Protein AF-A0A382ICI6-F1 (afdb_monomer)

Secondary structure (DSSP, 8-state):
-EEEE-TTT--EEEE-HHHHHHHHHHHHHHHHHTT-HHHHHHHHHHHHHHTTTHHHHHHHHHHHHHHHHHHHTT-EEEE-

Structure (mmCIF, N/CA/C/O backbone):
data_AF-A0A382ICI6-F1
#
_entry.id   AF-A0A382ICI6-F1
#
loop_
_atom_site.group_PDB
_atom_site.id
_atom_site.type_symbol
_atom_site.label_atom_id
_atom_site.label_alt_id
_atom_site.label_comp_id
_atom_site.label_asym_id
_atom_site.label_entity_id
_atom_site.label_seq_id
_atom_site.pdbx_PDB_ins_code
_atom_site.Cartn_x
_atom_site.Cartn_y
_atom_site.Cartn_z
_atom_site.occupancy
_atom_site.B_iso_or_equiv
_atom_site.auth_seq_id
_atom_site.auth_comp_id
_atom_site.auth_asym_id
_atom_site.auth_atom_id
_atom_site.pdbx_PDB_model_num
ATOM 1 N N . MET A 1 1 ? -11.559 10.227 -0.659 1.00 57.19 1 MET A N 1
ATOM 2 C CA . MET A 1 1 ? -10.549 9.344 -0.024 1.00 57.19 1 MET A CA 1
ATOM 3 C C . MET A 1 1 ? -11.321 8.127 0.436 1.00 57.19 1 MET A C 1
ATOM 5 O O . MET A 1 1 ? -12.450 8.319 0.850 1.00 57.19 1 MET A O 1
ATOM 9 N N . THR A 1 2 ? -10.801 6.908 0.325 1.00 66.56 2 THR A N 1
ATOM 10 C CA . THR A 1 2 ? -11.594 5.728 0.716 1.00 66.56 2 THR A CA 1
ATOM 11 C C . THR A 1 2 ? -11.058 5.231 2.045 1.00 66.56 2 THR A C 1
ATOM 13 O O . THR A 1 2 ? -9.904 4.801 2.106 1.00 66.56 2 THR A O 1
ATOM 16 N N . ALA A 1 3 ? -11.840 5.365 3.116 1.00 72.56 3 ALA A N 1
ATOM 17 C CA . ALA A 1 3 ? -11.474 4.797 4.403 1.00 72.56 3 ALA A CA 1
ATOM 18 C C . ALA A 1 3 ? -12.047 3.384 4.510 1.00 72.56 3 ALA A C 1
ATOM 20 O O . ALA A 1 3 ? -13.179 3.122 4.114 1.00 72.56 3 ALA A O 1
ATOM 21 N N . PHE A 1 4 ? -11.240 2.466 5.021 1.00 73.88 4 PHE A N 1
ATOM 22 C CA . PHE A 1 4 ? -11.645 1.102 5.315 1.00 73.88 4 PHE A CA 1
ATOM 23 C C . PHE A 1 4 ? -11.596 0.935 6.823 1.00 73.88 4 PHE A C 1
ATOM 25 O O . PHE A 1 4 ? -10.573 1.226 7.446 1.00 73.88 4 PHE A O 1
ATOM 32 N N . LYS A 1 5 ? -12.702 0.495 7.413 1.00 75.25 5 LYS A N 1
ATOM 33 C CA . LYS A 1 5 ? -12.783 0.195 8.837 1.00 75.25 5 LYS A CA 1
ATOM 34 C C . LYS A 1 5 ? -12.703 -1.311 9.015 1.00 75.25 5 LYS A C 1
ATOM 36 O O . LYS A 1 5 ? -13.482 -2.055 8.430 1.00 75.25 5 LYS A O 1
ATOM 41 N N . ASN A 1 6 ? -11.759 -1.751 9.834 1.00 73.94 6 ASN A N 1
ATOM 42 C CA . ASN A 1 6 ? -11.685 -3.131 10.266 1.00 73.94 6 ASN A CA 1
ATOM 43 C C . ASN A 1 6 ? -12.819 -3.402 11.273 1.00 73.94 6 ASN A C 1
ATOM 45 O O . ASN A 1 6 ? -12.798 -2.786 12.345 1.00 73.94 6 ASN A O 1
ATOM 49 N N . PRO A 1 7 ? -13.779 -4.299 10.988 1.00 65.69 7 PRO A N 1
ATOM 50 C CA . PRO A 1 7 ? -14.852 -4.619 11.926 1.00 65.69 7 PRO A CA 1
ATOM 51 C C . PRO A 1 7 ? -14.345 -5.344 13.180 1.00 65.69 7 PRO A C 1
ATOM 53 O O . PRO A 1 7 ? -14.966 -5.229 14.229 1.00 65.69 7 PRO A O 1
ATOM 56 N N . GLU A 1 8 ? -13.197 -6.028 13.108 1.00 65.81 8 GLU A N 1
ATOM 57 C CA . GLU A 1 8 ? -12.683 -6.839 14.223 1.00 65.81 8 GLU A CA 1
ATOM 58 C C . GLU A 1 8 ? -11.953 -6.015 15.297 1.00 65.81 8 GLU A C 1
ATOM 60 O O . GLU A 1 8 ? -12.113 -6.265 16.487 1.00 65.81 8 GLU A O 1
ATOM 65 N N . ASN A 1 9 ? -11.178 -4.999 14.895 1.00 68.25 9 ASN A N 1
ATOM 66 C CA . ASN A 1 9 ? -10.393 -4.161 15.821 1.00 68.25 9 ASN A CA 1
ATOM 67 C C . ASN A 1 9 ? -10.837 -2.689 15.858 1.00 68.25 9 ASN A C 1
ATOM 69 O O . ASN A 1 9 ? -10.259 -1.898 16.599 1.00 68.25 9 ASN A O 1
ATOM 73 N N . GLY A 1 10 ? -11.780 -2.274 15.008 1.00 69.88 10 GLY A N 1
ATOM 74 C CA . GLY A 1 10 ? -12.186 -0.870 14.873 1.00 69.88 10 GLY A CA 1
ATOM 75 C C . GLY A 1 10 ? -11.141 0.048 14.221 1.00 69.88 10 GLY A C 1
ATOM 76 O O . GLY A 1 10 ? -11.366 1.254 14.139 1.00 69.88 10 GLY A O 1
ATOM 77 N N . ASN A 1 11 ? -10.017 -0.495 13.740 1.00 76.19 11 ASN A N 1
ATOM 78 C CA . ASN A 1 11 ? -8.965 0.271 13.068 1.00 76.19 11 ASN A CA 1
ATOM 79 C C . ASN A 1 11 ? -9.469 0.864 11.750 1.00 76.19 11 ASN A C 1
ATOM 81 O O . ASN A 1 11 ? -10.038 0.150 10.929 1.00 76.19 11 ASN A O 1
ATOM 85 N N . ILE A 1 12 ? -9.219 2.154 11.532 1.00 75.44 12 ILE A N 1
ATOM 86 C CA . ILE A 1 12 ? -9.598 2.863 10.307 1.00 75.44 12 ILE A CA 1
ATOM 87 C C . ILE A 1 12 ? -8.325 3.134 9.506 1.00 75.44 12 ILE A C 1
ATOM 89 O O . ILE A 1 12 ? -7.461 3.886 9.955 1.00 75.44 12 ILE A O 1
ATOM 93 N N . GLU A 1 13 ? -8.208 2.540 8.319 1.00 76.62 13 GLU A N 1
ATOM 94 C CA . GLU A 1 13 ? -7.131 2.851 7.380 1.00 76.62 13 GLU A CA 1
ATOM 95 C C . GLU A 1 13 ? -7.660 3.637 6.185 1.00 76.62 13 GLU A C 1
ATOM 97 O O . GLU A 1 13 ? -8.554 3.203 5.460 1.00 76.62 13 GLU A O 1
ATOM 102 N N . THR A 1 14 ? -7.077 4.809 5.956 1.00 75.94 14 THR A N 1
ATOM 103 C CA . THR A 1 14 ? -7.484 5.704 4.874 1.00 75.94 14 THR A CA 1
ATOM 104 C C . THR A 1 14 ? -6.576 5.516 3.668 1.00 75.94 14 THR A C 1
ATOM 106 O O . THR A 1 14 ? -5.416 5.928 3.703 1.00 75.94 14 THR A O 1
ATOM 109 N N . ILE A 1 15 ? -7.100 4.962 2.569 1.00 74.75 15 ILE A N 1
ATOM 110 C CA . ILE A 1 15 ? -6.370 4.931 1.298 1.00 74.75 15 ILE A CA 1
ATOM 111 C C . ILE A 1 15 ? -6.391 6.337 0.696 1.00 74.75 15 ILE A C 1
ATOM 113 O O . ILE A 1 15 ? -7.411 6.846 0.214 1.00 74.75 15 ILE A O 1
ATOM 117 N N . THR A 1 16 ? -5.225 6.968 0.698 1.00 76.44 16 THR A N 1
ATOM 118 C CA . THR A 1 16 ? -4.992 8.315 0.186 1.00 76.44 16 THR A CA 1
ATOM 119 C C . THR A 1 16 ? -4.086 8.256 -1.043 1.00 76.44 16 THR A C 1
ATOM 121 O O . THR A 1 16 ? -3.434 7.263 -1.349 1.00 76.44 16 THR A O 1
ATOM 124 N N . ARG A 1 17 ? -3.991 9.363 -1.786 1.00 70.25 17 ARG A N 1
ATOM 125 C CA . ARG A 1 17 ? -2.965 9.516 -2.831 1.00 70.25 17 ARG A CA 1
ATOM 126 C C . ARG A 1 17 ? -1.534 9.415 -2.275 1.00 70.25 17 ARG A C 1
ATOM 128 O O . ARG A 1 17 ? -0.615 9.166 -3.035 1.00 70.25 17 ARG A O 1
ATOM 135 N N . LYS A 1 18 ? -1.340 9.565 -0.961 1.00 73.75 18 LYS A N 1
ATOM 136 C CA . LYS A 1 18 ? -0.046 9.378 -0.288 1.00 73.75 18 LYS A CA 1
ATOM 137 C C . LYS A 1 18 ? 0.462 7.938 -0.397 1.00 73.75 18 LYS A C 1
ATOM 139 O O . LYS A 1 18 ? 1.661 7.754 -0.555 1.00 73.75 18 LYS A O 1
ATOM 144 N N . ASP A 1 19 ? -0.426 6.945 -0.407 1.00 73.56 19 ASP A N 1
ATOM 145 C CA . ASP A 1 19 ? -0.058 5.532 -0.567 1.00 73.56 19 ASP A CA 1
ATOM 146 C C . ASP A 1 19 ? 0.553 5.244 -1.945 1.00 73.56 19 ASP A C 1
ATOM 148 O O . ASP A 1 19 ? 1.433 4.399 -2.067 1.00 73.56 19 ASP A O 1
ATOM 152 N N . PHE A 1 20 ? 0.161 6.013 -2.967 1.00 72.88 20 PHE A N 1
ATOM 153 C CA . PHE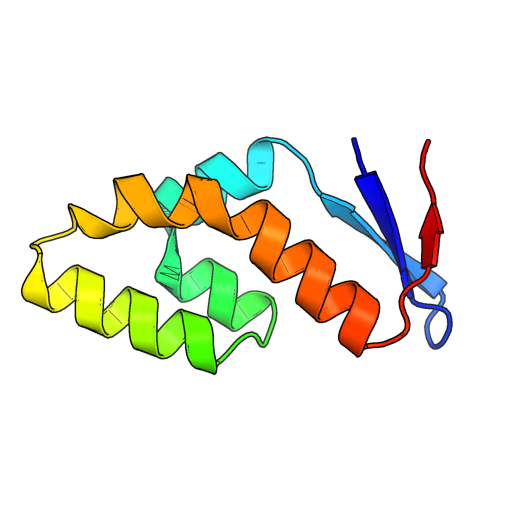 A 1 20 ? 0.795 5.984 -4.287 1.00 72.88 20 PHE A CA 1
ATOM 154 C C . PHE A 1 20 ? 2.260 6.434 -4.205 1.00 72.88 20 PHE A C 1
ATOM 156 O O . PHE A 1 20 ? 3.145 5.721 -4.664 1.00 72.88 20 PHE A O 1
ATOM 163 N N . TYR A 1 21 ? 2.529 7.584 -3.575 1.00 74.25 21 TYR A N 1
ATOM 164 C CA . TYR A 1 21 ? 3.893 8.107 -3.428 1.00 74.25 21 TYR A CA 1
ATOM 165 C C . TYR A 1 21 ? 4.761 7.223 -2.531 1.00 74.25 21 TYR A C 1
ATOM 167 O O . TYR A 1 21 ? 5.926 6.997 -2.838 1.00 74.25 21 TYR A O 1
ATOM 175 N N . TRP A 1 22 ? 4.195 6.675 -1.454 1.00 72.25 22 TRP A N 1
ATOM 176 C CA . TRP A 1 22 ? 4.894 5.727 -0.587 1.00 72.25 22 TRP A CA 1
ATOM 177 C C . TRP A 1 22 ? 5.209 4.409 -1.296 1.00 72.25 22 TRP A C 1
ATOM 179 O O . TRP A 1 22 ? 6.287 3.859 -1.099 1.00 72.25 22 TRP A O 1
ATOM 189 N N . CYS A 1 23 ? 4.313 3.922 -2.154 1.00 74.12 23 CYS A N 1
ATOM 190 C CA . CYS A 1 23 ? 4.575 2.754 -2.988 1.00 74.12 23 CYS A CA 1
ATOM 191 C C . CYS A 1 23 ? 5.601 3.056 -4.100 1.00 74.12 23 CYS A C 1
ATOM 193 O O . CYS A 1 23 ? 6.404 2.196 -4.438 1.00 74.12 23 CYS A O 1
ATOM 195 N N . LEU A 1 24 ? 5.649 4.283 -4.623 1.00 73.69 24 LEU A N 1
ATOM 196 C CA . LEU A 1 24 ? 6.673 4.698 -5.587 1.00 73.69 24 LEU A CA 1
ATOM 197 C C . L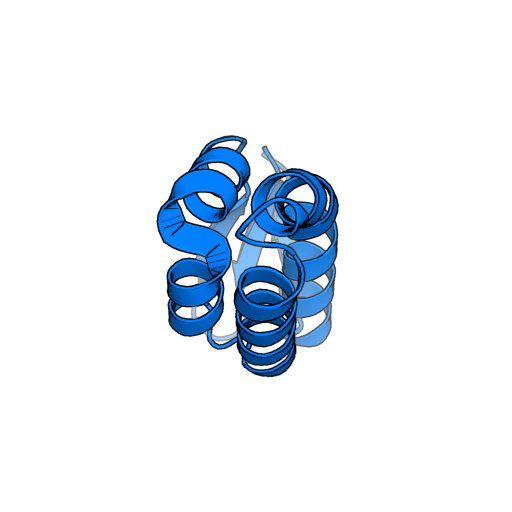EU A 1 24 ? 8.073 4.765 -4.947 1.00 73.69 24 LEU A C 1
ATOM 199 O O . LEU A 1 24 ? 9.034 4.255 -5.514 1.00 73.69 24 LEU A O 1
ATOM 203 N N . LEU A 1 25 ? 8.190 5.379 -3.762 1.00 71.50 25 LEU A N 1
ATOM 204 C CA . LEU A 1 25 ? 9.474 5.585 -3.076 1.00 71.50 25 LEU A CA 1
ATOM 205 C C . LEU A 1 25 ? 9.975 4.329 -2.342 1.00 71.50 25 LEU A C 1
ATOM 207 O O . LEU A 1 25 ? 11.173 4.079 -2.278 1.00 71.50 25 LEU A O 1
ATOM 211 N N . PHE A 1 26 ? 9.055 3.556 -1.760 1.00 70.12 26 PHE A N 1
ATOM 212 C CA . PHE A 1 26 ? 9.337 2.446 -0.844 1.00 70.12 26 PHE A CA 1
ATOM 213 C C . PHE A 1 26 ? 8.573 1.166 -1.220 1.00 70.12 26 PHE A C 1
ATOM 215 O O . PHE A 1 26 ? 8.258 0.372 -0.337 1.00 70.12 26 PHE A O 1
ATOM 222 N N . GLY A 1 27 ? 8.259 0.948 -2.504 1.00 67.25 27 GLY A N 1
ATOM 223 C CA . GLY A 1 27 ? 7.336 -0.089 -3.001 1.00 67.25 27 GLY A CA 1
ATOM 224 C C . GLY A 1 27 ? 7.307 -1.391 -2.212 1.00 67.25 27 GLY A C 1
ATOM 225 O O . GLY A 1 27 ? 6.313 -1.691 -1.554 1.00 67.25 27 GLY A O 1
ATOM 226 N N . PHE A 1 28 ? 8.418 -2.124 -2.199 1.00 71.06 28 PHE A N 1
ATOM 227 C CA . PHE A 1 28 ? 8.541 -3.381 -1.458 1.00 71.06 28 PHE A CA 1
ATOM 228 C C . PHE A 1 28 ? 8.314 -3.235 0.061 1.00 71.06 28 PHE A C 1
ATOM 230 O O . PHE A 1 28 ? 7.525 -3.974 0.653 1.00 71.06 28 PHE A O 1
ATOM 237 N N . LEU A 1 29 ? 8.973 -2.257 0.689 1.00 74.06 29 LEU A N 1
ATOM 238 C CA . LEU A 1 29 ? 8.890 -1.989 2.131 1.00 74.06 29 LEU A CA 1
ATOM 239 C C . LEU A 1 29 ? 7.462 -1.618 2.563 1.00 74.06 29 LEU A C 1
ATOM 241 O O . LEU A 1 29 ? 7.020 -1.985 3.654 1.00 74.06 29 LEU A O 1
ATOM 245 N N . TYR A 1 30 ? 6.720 -0.932 1.693 1.00 74.56 30 TYR A N 1
ATOM 246 C CA . TYR A 1 30 ? 5.332 -0.555 1.925 1.00 74.56 30 TYR A CA 1
ATOM 247 C C . TYR A 1 30 ? 4.402 -1.782 1.962 1.00 74.56 30 TYR A C 1
ATOM 249 O O . TYR A 1 30 ? 3.586 -1.911 2.879 1.00 74.56 30 TYR A O 1
ATOM 257 N N . PHE A 1 31 ? 4.566 -2.734 1.034 1.00 73.44 31 PHE A N 1
ATOM 258 C CA . PHE A 1 31 ? 3.781 -3.977 1.039 1.00 73.44 31 PHE A CA 1
ATOM 259 C C . PHE A 1 31 ? 4.099 -4.879 2.232 1.00 73.44 31 PHE A C 1
ATOM 261 O O . PHE A 1 31 ? 3.178 -5.471 2.803 1.00 73.44 31 PHE A O 1
ATOM 268 N N . ILE A 1 32 ? 5.364 -4.932 2.669 1.00 75.56 32 ILE A N 1
ATOM 269 C CA . ILE A 1 32 ? 5.740 -5.649 3.897 1.00 75.56 32 ILE A CA 1
ATOM 270 C C . ILE A 1 32 ? 5.013 -5.067 5.106 1.00 75.56 32 ILE A C 1
ATOM 272 O O . ILE A 1 32 ? 4.412 -5.820 5.874 1.00 75.56 32 ILE A O 1
ATOM 276 N N . LYS A 1 33 ? 5.009 -3.735 5.268 1.00 74.19 33 LYS A N 1
ATOM 277 C CA . LYS A 1 33 ? 4.317 -3.096 6.398 1.00 74.19 33 LYS A CA 1
ATOM 278 C C . LYS A 1 33 ? 2.821 -3.414 6.434 1.00 74.19 33 LYS A C 1
ATOM 280 O O . LYS A 1 33 ? 2.276 -3.626 7.512 1.00 74.19 33 LYS A O 1
ATOM 285 N N . LYS A 1 34 ? 2.169 -3.517 5.272 1.00 71.12 34 LYS A N 1
ATOM 286 C CA . LYS A 1 34 ? 0.749 -3.906 5.140 1.00 71.12 34 LYS A CA 1
ATOM 287 C C . LYS A 1 34 ? 0.497 -5.419 5.320 1.00 71.12 34 LYS A C 1
ATOM 289 O O . LYS A 1 34 ? -0.655 -5.862 5.282 1.00 71.12 34 LYS A O 1
ATOM 294 N N . LYS A 1 35 ? 1.548 -6.227 5.526 1.00 71.94 35 LYS A N 1
ATOM 295 C CA . LYS A 1 35 ? 1.522 -7.703 5.531 1.00 71.94 35 LYS A CA 1
ATOM 296 C C . LYS A 1 35 ? 1.043 -8.318 4.204 1.00 71.94 35 LYS A C 1
ATOM 298 O O . LYS A 1 35 ? 0.458 -9.397 4.204 1.00 71.94 35 LYS A O 1
ATOM 303 N N . ILE A 1 36 ? 1.283 -7.657 3.070 1.00 77.75 36 ILE A N 1
ATOM 304 C CA . ILE A 1 36 ? 0.917 -8.160 1.735 1.00 77.75 36 ILE A CA 1
ATOM 305 C C . ILE A 1 36 ? 2.154 -8.819 1.106 1.00 77.75 36 ILE A C 1
ATOM 307 O O . ILE A 1 36 ? 2.832 -8.253 0.248 1.00 77.75 36 ILE A O 1
ATOM 311 N N . TRP A 1 37 ? 2.468 -10.032 1.562 1.00 70.12 37 TRP A N 1
ATOM 312 C CA . TRP A 1 37 ? 3.714 -10.736 1.224 1.00 70.12 37 TRP A CA 1
ATOM 313 C C . TRP A 1 37 ? 3.839 -11.120 -0.252 1.00 70.12 37 TRP A C 1
ATOM 315 O O . TRP A 1 37 ? 4.917 -10.992 -0.826 1.00 70.12 37 TRP A O 1
ATOM 325 N N . VAL A 1 38 ? 2.738 -11.532 -0.890 1.00 75.06 38 VAL A N 1
ATOM 326 C CA . VAL A 1 38 ? 2.743 -11.921 -2.313 1.00 75.06 38 VAL A CA 1
ATOM 327 C C . VAL A 1 38 ? 3.185 -10.750 -3.188 1.00 75.06 38 VAL A C 1
ATOM 329 O O . VAL A 1 38 ? 4.055 -10.891 -4.042 1.00 75.06 38 VAL A O 1
ATOM 332 N N . HIS A 1 39 ? 2.628 -9.567 -2.932 1.00 73.00 39 HIS A N 1
ATOM 333 C CA . HIS A 1 39 ? 2.926 -8.378 -3.724 1.00 73.00 39 HIS A CA 1
ATOM 334 C C . HIS A 1 39 ? 4.296 -7.796 -3.373 1.00 73.00 39 HIS A C 1
ATOM 336 O O . HIS A 1 39 ? 4.981 -7.305 -4.261 1.00 73.00 39 HIS A O 1
ATOM 342 N N . ALA A 1 40 ? 4.753 -7.947 -2.126 1.00 75.94 40 ALA A N 1
ATOM 343 C CA . ALA A 1 40 ? 6.120 -7.610 -1.747 1.00 75.94 40 ALA A CA 1
ATOM 344 C C . ALA A 1 40 ? 7.151 -8.419 -2.559 1.00 75.94 40 ALA A C 1
ATOM 346 O O . ALA A 1 40 ? 8.026 -7.834 -3.192 1.00 75.94 40 ALA A O 1
ATOM 347 N N . ILE A 1 41 ? 7.020 -9.749 -2.614 1.00 77.81 41 ILE A N 1
ATOM 348 C CA . ILE A 1 41 ? 7.958 -10.611 -3.354 1.00 77.81 41 ILE A CA 1
ATOM 349 C C . ILE A 1 41 ? 7.921 -10.298 -4.854 1.00 77.81 41 ILE A C 1
ATOM 351 O O . ILE A 1 41 ? 8.971 -10.161 -5.478 1.00 77.81 41 ILE A O 1
ATOM 355 N N . VAL A 1 42 ? 6.724 -10.115 -5.424 1.00 78.31 42 VAL A N 1
ATOM 356 C CA . VAL A 1 42 ? 6.565 -9.748 -6.838 1.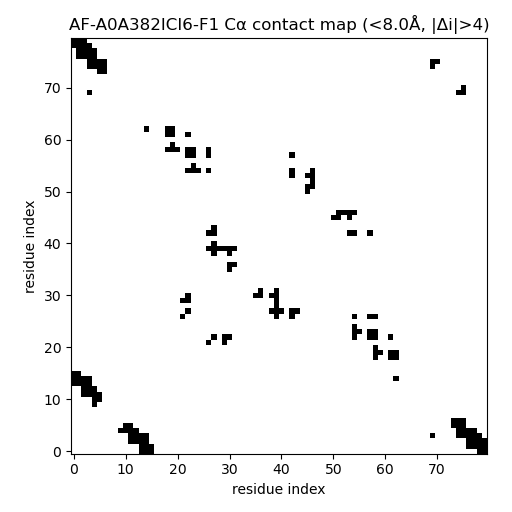00 78.31 42 VAL A CA 1
ATOM 357 C C . VAL A 1 42 ? 7.189 -8.382 -7.126 1.00 78.31 42 VAL A C 1
ATOM 359 O O . VAL A 1 42 ? 7.944 -8.272 -8.084 1.00 78.31 42 VAL A O 1
ATOM 362 N N . SER A 1 43 ? 6.936 -7.355 -6.303 1.00 72.62 43 SER A N 1
ATOM 363 C CA . SER A 1 43 ? 7.562 -6.034 -6.461 1.00 72.62 43 SER A CA 1
ATOM 364 C C . SER A 1 43 ? 9.082 -6.097 -6.350 1.00 72.62 43 SER A C 1
ATOM 366 O O . SER A 1 43 ? 9.753 -5.411 -7.112 1.00 72.62 43 SER A O 1
ATOM 368 N N . PHE A 1 44 ? 9.624 -6.903 -5.434 1.00 78.81 44 PHE A N 1
ATOM 369 C CA . PHE A 1 44 ? 11.067 -7.078 -5.271 1.00 78.81 44 PHE A CA 1
ATOM 370 C C . PHE A 1 44 ? 11.693 -7.731 -6.508 1.00 78.81 44 PHE A C 1
ATOM 372 O O . PHE A 1 44 ? 12.647 -7.198 -7.069 1.00 78.81 44 PHE A O 1
ATOM 379 N N . LEU A 1 45 ? 11.094 -8.822 -6.994 1.00 80.69 45 LEU A N 1
ATOM 380 C CA . LEU A 1 45 ? 11.548 -9.522 -8.195 1.00 80.69 45 LEU A CA 1
ATOM 381 C C . LEU A 1 45 ? 11.475 -8.615 -9.433 1.00 80.69 45 LEU A C 1
ATOM 383 O O . LEU A 1 45 ? 12.431 -8.527 -10.200 1.00 80.69 45 LEU A O 1
ATOM 387 N N . LEU A 1 46 ? 10.367 -7.886 -9.599 1.00 74.94 46 LEU A N 1
ATOM 388 C CA . LEU A 1 46 ? 10.188 -6.934 -10.695 1.00 74.94 46 LEU A CA 1
ATOM 389 C C . LEU A 1 46 ? 11.192 -5.778 -10.615 1.00 74.94 46 LEU A C 1
ATOM 391 O O . LEU A 1 46 ? 11.739 -5.386 -11.642 1.00 74.94 46 LEU A O 1
ATOM 395 N N . VAL A 1 47 ? 11.468 -5.241 -9.422 1.00 76.00 47 VAL A N 1
ATOM 396 C CA . VAL A 1 47 ? 12.502 -4.213 -9.205 1.00 76.00 47 VAL A CA 1
ATOM 397 C C . VAL A 1 47 ? 13.871 -4.702 -9.654 1.00 76.00 47 VAL A C 1
ATOM 399 O O . VAL A 1 47 ? 14.545 -3.974 -10.380 1.00 76.00 47 VAL A O 1
ATOM 402 N N . SER A 1 48 ? 14.251 -5.923 -9.272 1.00 78.88 48 SER A N 1
ATOM 403 C CA . SER A 1 48 ? 15.542 -6.508 -9.640 1.00 78.88 48 SER A CA 1
ATOM 404 C C . SER A 1 48 ? 15.655 -6.773 -11.141 1.00 78.88 48 SER A C 1
ATOM 406 O O . SER A 1 48 ? 16.706 -6.523 -11.716 1.00 78.88 48 SER A O 1
ATOM 408 N N . VAL A 1 49 ? 14.580 -7.232 -11.791 1.00 80.56 49 VAL A N 1
ATOM 409 C CA . VAL A 1 49 ? 14.583 -7.560 -13.229 1.00 80.56 49 VAL A CA 1
ATOM 410 C C . VAL A 1 49 ? 14.496 -6.312 -14.112 1.00 80.56 49 VAL A C 1
ATOM 412 O O . VAL A 1 49 ? 15.113 -6.255 -15.170 1.00 80.56 49 VAL A O 1
ATOM 415 N N . THR A 1 50 ? 13.736 -5.299 -13.693 1.00 76.88 50 THR A N 1
ATOM 416 C CA . THR A 1 50 ? 13.460 -4.100 -14.509 1.00 76.88 50 THR A CA 1
ATOM 417 C C . THR A 1 50 ? 14.279 -2.875 -14.101 1.00 76.88 50 THR A C 1
ATOM 419 O O . THR A 1 50 ? 13.973 -1.773 -14.551 1.00 76.88 50 THR A O 1
ATOM 422 N N . TYR A 1 51 ? 15.287 -3.035 -13.232 1.00 71.56 51 TYR A N 1
ATOM 423 C CA . TYR A 1 51 ? 16.081 -1.927 -12.676 1.00 71.56 51 TYR A CA 1
ATOM 424 C C . TYR A 1 51 ? 15.207 -0.793 -12.108 1.00 71.56 51 TYR A C 1
ATOM 426 O O . TYR A 1 51 ? 15.477 0.392 -12.282 1.00 71.56 51 TYR A O 1
ATOM 434 N N . GLY A 1 52 ? 14.109 -1.157 -11.445 1.00 68.38 52 GLY A N 1
ATOM 435 C CA . GLY A 1 52 ? 13.188 -0.191 -10.852 1.00 68.38 52 GLY A CA 1
ATOM 436 C C . GLY A 1 52 ? 12.144 0.423 -11.793 1.00 68.38 52 GLY A C 1
ATOM 437 O O . GLY A 1 52 ? 11.288 1.146 -11.293 1.00 68.38 52 GLY A O 1
ATOM 438 N N . LEU A 1 53 ? 12.091 0.095 -13.095 1.00 69.38 53 LEU A N 1
ATOM 439 C CA . LEU A 1 53 ? 10.980 0.549 -13.959 1.00 69.38 53 LEU A CA 1
ATOM 440 C C . LEU A 1 53 ? 9.616 0.080 -13.437 1.00 69.38 53 LEU A C 1
ATOM 442 O O . LEU A 1 53 ? 8.622 0.799 -13.503 1.00 69.38 53 LEU A O 1
ATOM 446 N N . SER A 1 54 ? 9.564 -1.118 -12.864 1.00 70.06 54 SER A N 1
ATOM 447 C CA . SER A 1 54 ? 8.329 -1.666 -12.305 1.00 70.06 54 SER A CA 1
ATOM 448 C C . SER A 1 54 ? 7.787 -0.887 -11.105 1.00 70.06 54 SER A C 1
ATOM 450 O O . SER A 1 54 ? 6.585 -0.962 -10.844 1.00 70.06 54 SER A O 1
ATOM 452 N N . LEU A 1 55 ? 8.622 -0.101 -10.408 1.00 69.44 55 LEU A N 1
ATOM 453 C CA . LEU A 1 55 ? 8.167 0.795 -9.336 1.00 69.44 55 LEU A CA 1
ATOM 454 C C . LEU A 1 55 ? 7.230 1.883 -9.861 1.00 69.44 55 LEU A C 1
ATOM 456 O O . LEU A 1 55 ? 6.423 2.380 -9.090 1.00 69.44 55 LEU A O 1
ATOM 460 N N . LEU A 1 56 ? 7.299 2.239 -11.149 1.00 70.50 56 LEU A N 1
ATOM 461 C CA . LEU A 1 56 ? 6.423 3.248 -11.754 1.00 70.50 56 LEU A CA 1
ATOM 462 C C . LEU A 1 56 ? 5.026 2.696 -12.067 1.00 70.50 56 LEU A C 1
ATOM 464 O O . LEU A 1 56 ? 4.039 3.426 -11.987 1.00 70.50 56 LEU A O 1
ATOM 468 N N . ILE A 1 57 ? 4.927 1.404 -12.389 1.00 73.62 57 ILE A N 1
ATOM 469 C CA . ILE A 1 57 ? 3.670 0.754 -12.795 1.00 73.62 57 ILE A CA 1
ATOM 470 C C . ILE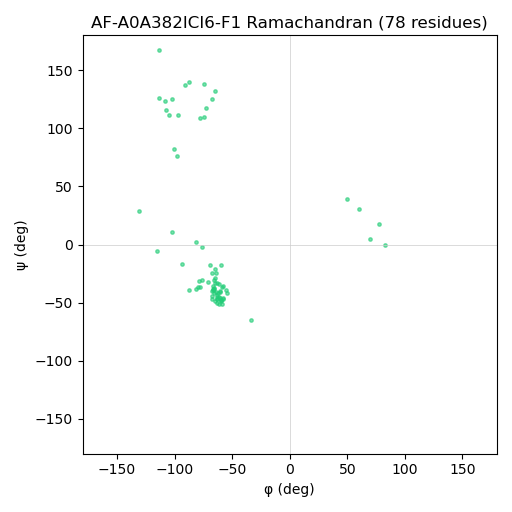 A 1 57 ? 2.897 0.239 -11.575 1.00 73.62 57 ILE A C 1
ATOM 472 O O . ILE A 1 57 ? 1.677 0.378 -11.496 1.00 73.62 57 ILE A O 1
ATOM 476 N N . TYR A 1 58 ? 3.593 -0.312 -10.581 1.00 71.75 58 TYR A N 1
ATOM 477 C CA . TYR A 1 58 ? 2.977 -0.866 -9.373 1.00 71.75 58 TYR A CA 1
ATOM 478 C C . TYR A 1 58 ? 2.046 0.085 -8.585 1.00 71.75 58 TYR A C 1
ATOM 480 O O . TYR A 1 58 ? 0.971 -0.355 -8.163 1.00 71.75 58 TYR A O 1
ATOM 488 N N . PRO A 1 59 ? 2.370 1.379 -8.385 1.00 72.12 59 PRO A N 1
ATOM 489 C CA . PRO A 1 59 ? 1.531 2.290 -7.616 1.00 72.12 59 PRO A CA 1
ATOM 490 C C . PRO A 1 59 ? 0.215 2.628 -8.332 1.00 72.12 59 PRO A C 1
ATOM 492 O O . PRO A 1 59 ? -0.742 3.019 -7.668 1.00 72.12 59 PRO A O 1
ATOM 495 N N . PHE A 1 60 ? 0.086 2.398 -9.645 1.00 76.56 60 PHE A N 1
ATOM 496 C CA . PHE A 1 60 ? -1.227 2.447 -10.303 1.00 76.56 60 PHE A CA 1
ATOM 497 C C . PHE A 1 60 ? -2.161 1.339 -9.804 1.00 76.56 60 PHE A C 1
ATOM 499 O O . PHE A 1 60 ? -3.364 1.557 -9.661 1.00 76.56 60 PHE A O 1
ATOM 506 N N . PHE A 1 61 ? -1.608 0.175 -9.462 1.00 76.75 61 PHE A N 1
ATOM 507 C CA . PHE A 1 61 ? -2.372 -0.972 -8.983 1.00 76.75 61 PHE A CA 1
ATOM 508 C C . PHE A 1 61 ? -2.480 -1.040 -7.454 1.00 76.75 61 PHE A C 1
ATOM 510 O O . PHE A 1 61 ? -3.385 -1.710 -6.953 1.00 76.75 61 PHE A O 1
ATOM 517 N N . VAL A 1 62 ? -1.643 -0.316 -6.692 1.00 78.12 62 VAL A N 1
ATOM 518 C CA . VAL A 1 62 ? -1.604 -0.398 -5.214 1.00 78.12 62 VAL A CA 1
ATOM 519 C C . VAL A 1 62 ? -2.961 -0.142 -4.563 1.00 78.12 62 VAL A C 1
ATOM 521 O O . VAL A 1 62 ? -3.328 -0.843 -3.625 1.00 78.12 62 VAL A O 1
ATOM 524 N N . LYS A 1 63 ? -3.748 0.806 -5.086 1.00 76.00 63 LYS A N 1
ATOM 525 C CA . LYS A 1 63 ? -5.091 1.090 -4.564 1.00 76.00 63 LYS A CA 1
ATOM 526 C C . LYS A 1 63 ? -6.029 -0.100 -4.725 1.00 76.00 63 LYS A C 1
ATOM 528 O O . LYS A 1 63 ? -6.730 -0.448 -3.784 1.00 76.00 63 LYS A O 1
ATOM 533 N N . SER A 1 64 ? -6.016 -0.723 -5.902 1.00 77.88 64 SER A N 1
ATOM 534 C CA . SER A 1 64 ? -6.862 -1.879 -6.203 1.00 77.88 64 SER A CA 1
ATOM 535 C C . SER A 1 64 ? -6.445 -3.098 -5.376 1.00 77.88 64 SER A C 1
ATOM 537 O O . SER 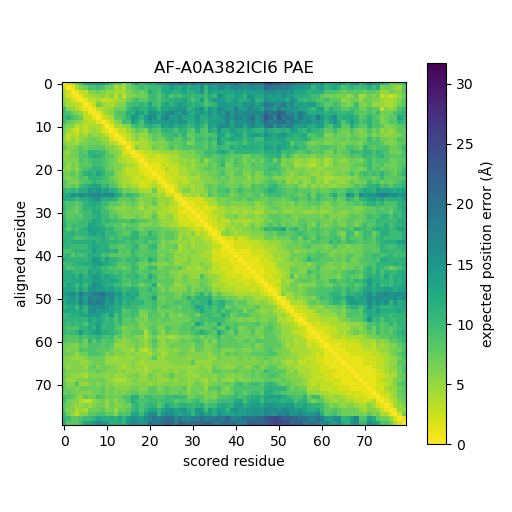A 1 64 ? -7.299 -3.797 -4.837 1.00 77.88 64 SER A O 1
ATOM 539 N N . ILE A 1 65 ? -5.134 -3.310 -5.213 1.00 80.75 65 ILE A N 1
ATOM 540 C CA . ILE A 1 65 ? -4.568 -4.377 -4.376 1.00 80.75 65 ILE A CA 1
ATOM 541 C C . ILE A 1 65 ? -4.986 -4.190 -2.917 1.00 80.75 65 ILE A C 1
ATOM 543 O O . ILE A 1 65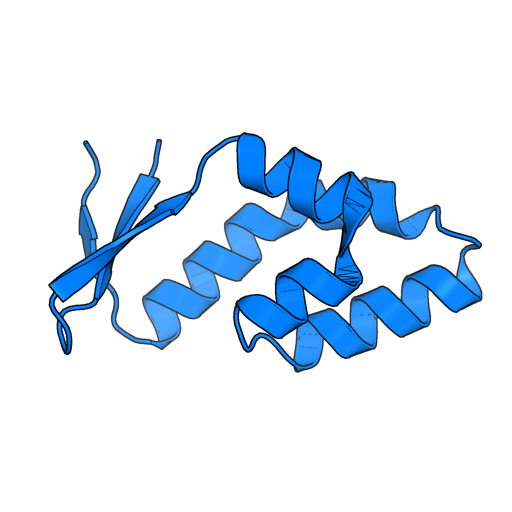 ? -5.523 -5.112 -2.312 1.00 80.75 65 ILE A O 1
ATOM 547 N N . LEU A 1 66 ? -4.782 -2.990 -2.365 1.00 78.19 66 LEU A N 1
ATOM 548 C CA . LEU A 1 66 ? -5.158 -2.665 -0.991 1.00 78.19 66 LEU A CA 1
ATOM 549 C C . LEU A 1 66 ? -6.658 -2.844 -0.769 1.00 78.19 66 LEU A C 1
ATOM 551 O O . LEU A 1 66 ? -7.052 -3.512 0.177 1.00 78.19 66 LEU A O 1
ATOM 555 N N . GLN A 1 67 ? -7.492 -2.312 -1.663 1.00 78.12 67 GLN A N 1
ATOM 556 C CA . GLN A 1 67 ? -8.942 -2.463 -1.581 1.00 78.12 67 GLN A CA 1
ATOM 557 C C . GLN A 1 67 ? -9.365 -3.936 -1.588 1.00 78.12 67 GLN A C 1
ATOM 559 O O . GLN A 1 67 ? -10.163 -4.339 -0.747 1.00 78.12 67 GLN A O 1
ATOM 564 N N . LYS A 1 68 ? -8.813 -4.7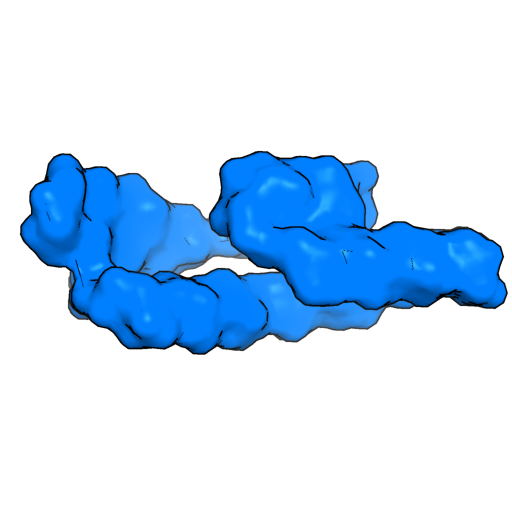58 -2.490 1.00 80.88 68 LYS A N 1
ATOM 565 C CA . LYS A 1 68 ? -9.096 -6.201 -2.526 1.00 80.88 68 LYS A CA 1
ATOM 566 C C . LYS A 1 68 ? -8.641 -6.909 -1.255 1.00 80.88 68 LYS A C 1
ATOM 568 O O . LYS A 1 68 ? -9.377 -7.747 -0.751 1.00 80.88 68 LYS A O 1
ATOM 573 N N . GLU A 1 69 ? -7.465 -6.575 -0.731 1.00 80.94 69 GLU A N 1
ATOM 574 C CA . GLU A 1 69 ? -6.956 -7.155 0.515 1.00 80.94 69 GLU A CA 1
ATOM 575 C C . GLU A 1 69 ? -7.811 -6.762 1.725 1.00 80.94 69 GLU A C 1
ATOM 577 O O . GLU A 1 69 ? -8.120 -7.622 2.544 1.00 80.94 69 GLU A O 1
ATOM 582 N N . TYR A 1 70 ? -8.255 -5.506 1.822 1.00 77.56 70 TYR A N 1
ATOM 583 C CA . TYR A 1 70 ? -9.179 -5.073 2.873 1.00 77.56 70 TYR A CA 1
ATOM 584 C C . TYR A 1 70 ? -10.522 -5.785 2.775 1.00 77.56 70 TYR A C 1
ATOM 586 O O . TYR A 1 70 ? -10.985 -6.337 3.767 1.00 77.56 70 TYR A O 1
ATOM 594 N N . LEU A 1 71 ? -11.102 -5.864 1.576 1.00 77.31 71 LEU A N 1
ATOM 595 C CA . LEU A 1 71 ? -12.344 -6.605 1.347 1.00 77.31 71 LEU A CA 1
ATOM 596 C C . LEU A 1 71 ? -12.192 -8.094 1.679 1.00 77.31 71 LEU A C 1
ATOM 598 O O . LEU A 1 71 ? -13.065 -8.678 2.310 1.00 77.31 71 LEU A O 1
ATOM 602 N N . LYS A 1 72 ? -11.060 -8.708 1.317 1.00 79.19 72 LYS A N 1
ATOM 603 C CA . LYS A 1 72 ? -10.755 -10.110 1.634 1.00 79.19 72 LYS A CA 1
ATOM 604 C C . LYS A 1 72 ? -10.597 -10.349 3.137 1.00 79.19 72 LYS A C 1
ATOM 606 O O . LYS A 1 72 ? -10.904 -11.435 3.613 1.00 79.19 72 LYS A O 1
ATOM 611 N N . ARG A 1 73 ? -10.13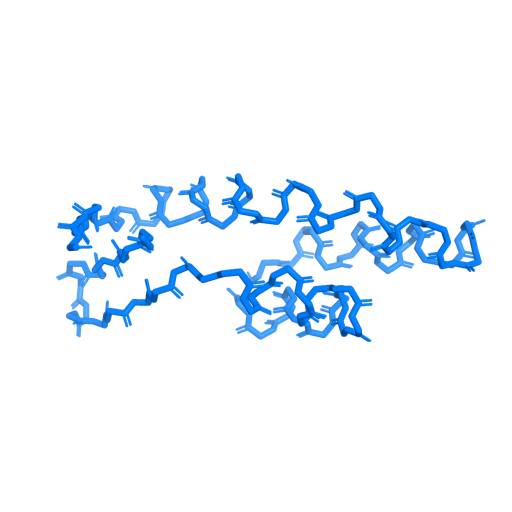8 -9.339 3.878 1.00 75.94 73 ARG A N 1
ATOM 612 C CA . ARG A 1 73 ? -10.090 -9.338 5.348 1.00 75.94 73 ARG A CA 1
ATOM 613 C C . ARG A 1 73 ? -11.435 -8.981 5.992 1.00 75.94 73 ARG A C 1
ATOM 615 O O . ARG A 1 73 ? -11.496 -8.893 7.209 1.00 75.94 73 ARG A O 1
ATOM 622 N N . GLY A 1 74 ? -12.487 -8.752 5.205 1.00 76.69 74 GLY A N 1
ATOM 623 C CA . GLY A 1 74 ? -13.817 -8.397 5.702 1.00 76.69 74 GLY A CA 1
ATOM 624 C C . GLY A 1 74 ? -13.958 -6.941 6.144 1.00 76.69 74 GLY A C 1
ATOM 625 O O . GLY A 1 74 ? -14.878 -6.625 6.884 1.00 76.69 74 GLY A O 1
ATOM 626 N N . TRP A 1 75 ? -13.056 -6.046 5.734 1.00 80.31 75 TRP A N 1
ATOM 627 C CA . TRP A 1 75 ? -13.114 -4.642 6.135 1.00 80.31 75 TRP A CA 1
ATOM 628 C C . TRP A 1 75 ? -14.229 -3.911 5.391 1.00 80.31 75 TRP A C 1
ATOM 630 O O . TRP A 1 75 ? -14.396 -4.066 4.180 1.00 80.31 75 TRP A O 1
ATOM 640 N N . GLU A 1 76 ? -14.951 -3.065 6.117 1.00 78.50 76 GLU A N 1
ATOM 641 C CA . GLU A 1 76 ? -16.067 -2.296 5.584 1.00 78.50 76 GLU A CA 1
ATOM 642 C C . GLU A 1 76 ? -15.577 -0.979 4.981 1.00 78.50 76 GLU A C 1
ATOM 644 O O . GLU A 1 76 ? -14.696 -0.302 5.526 1.00 78.50 76 GLU A O 1
ATOM 649 N N . ILE A 1 77 ? -16.159 -0.603 3.843 1.00 76.81 77 ILE A N 1
ATOM 650 C CA . ILE A 1 77 ? -15.870 0.667 3.180 1.00 76.81 77 ILE A CA 1
ATOM 651 C C . ILE A 1 77 ? -16.627 1.757 3.935 1.00 76.81 77 ILE A C 1
ATOM 653 O O . ILE A 1 77 ? -17.848 1.848 3.858 1.00 76.81 77 ILE A O 1
ATOM 657 N N . VAL A 1 78 ? -15.896 2.597 4.655 1.00 75.88 78 VAL A N 1
ATOM 658 C CA . VAL A 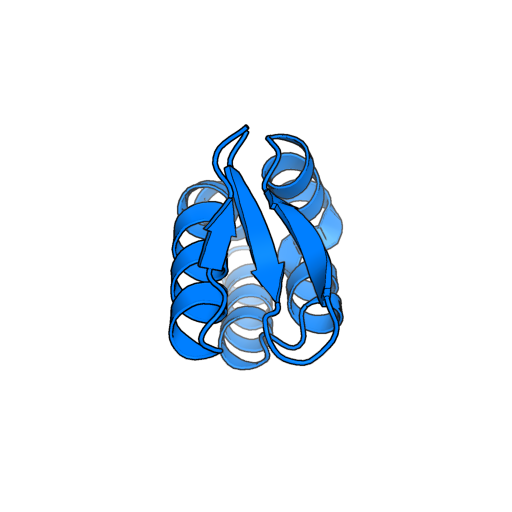1 78 ? -16.432 3.807 5.274 1.00 75.88 78 VAL A CA 1
ATOM 659 C C . VAL A 1 78 ? -16.030 4.956 4.364 1.00 75.88 78 VAL A C 1
ATOM 661 O O . VAL A 1 78 ? -14.992 5.593 4.542 1.00 75.88 78 VAL A O 1
ATOM 664 N N . GLU A 1 79 ? -16.802 5.165 3.302 1.00 60.09 79 GLU A N 1
ATOM 665 C CA . GLU A 1 79 ? -16.596 6.331 2.448 1.00 60.09 79 GLU A CA 1
ATOM 666 C C . GLU A 1 79 ? -16.964 7.588 3.253 1.00 60.09 79 GLU A C 1
ATOM 668 O O . GLU A 1 79 ? -18.031 7.647 3.866 1.00 60.09 79 GLU A O 1
ATOM 673 N N . LYS A 1 80 ? -16.036 8.545 3.338 1.00 51.34 80 LYS A N 1
ATOM 674 C CA . LYS A 1 80 ? -16.195 9.794 4.087 1.00 51.34 80 LYS A CA 1
ATOM 675 C C . LYS A 1 80 ? -15.825 10.978 3.210 1.00 51.34 80 LYS A C 1
ATOM 677 O O . LYS A 1 80 ? -14.808 10.864 2.477 1.00 51.34 80 LYS A O 1
#

Foldseek 3Di:
DKWWAQPVPRDIDDDDCVLLVCCLVPVLVSCVVVVNVVRSVVQVVCCVVVVSPVSNVVSVCRVVVVVVVSVVSVIDTPDD

pLDDT: mean 73.77, std 5.07, range [51.34, 80.94]

Mean predicted aligned error: 8.05 Å

Radius of gyration: 13.0 Å; Cα contacts (8 Å, |Δi|>4): 100; chains: 1; bounding box: 33×22×30 Å

Sequence (80 aa):
MTAFKNPENGNIETITRKDFYWCLLFGFLYFIKKKIWVHAIVSFLLVSVTYGLSLLIYPFFVKSILQKEYLKRGWEIVEK

Organism: NCBI:txid408172

Solvent-accessible surface area (backbone atoms only — not comparable to full-atom values): 4356 Å² total; per-residue (Å²): 98,48,27,33,31,32,77,89,79,68,49,72,50,70,55,49,77,61,56,36,55,44,24,48,78,36,39,39,64,49,27,50,76,72,67,38,57,70,59,17,52,51,45,46,52,37,26,69,75,48,77,44,57,45,36,71,56,48,34,75,46,45,62,59,51,50,51,51,53,39,49,74,72,62,29,43,80,46,76,106